Protein AF-A0A3C0NVY4-F1 (afdb_monomer_lite)

pLDDT: mean 86.48, std 13.02, range [49.47, 97.19]

Secondary structure (DSSP, 8-state):
--HHHHHHHHHHHHHHHTTSHHHHHHH-TTS-HHHHHHHHTTSS---HHHHHHHHHHTTPPTTTTT-SHHHHHHHHHHHHHHHHHS-HHHHHHHHHHHHHHHS---------

Radius of gyration: 20.74 Å; chains: 1; bounding box: 41×39×64 Å

Structure (mmCIF, N/CA/C/O backbone):
data_AF-A0A3C0NVY4-F1
#
_entry.id   AF-A0A3C0NVY4-F1
#
loop_
_atom_site.group_PDB
_atom_site.id
_atom_site.type_symbol
_atom_site.label_atom_id
_atom_site.label_alt_id
_atom_site.label_comp_id
_atom_site.label_asym_id
_atom_site.label_entity_id
_atom_site.label_seq_id
_atom_site.pdbx_PDB_ins_code
_atom_site.Cartn_x
_atom_site.Cartn_y
_atom_site.Cartn_z
_atom_site.occupancy
_atom_site.B_iso_or_equiv
_atom_site.auth_seq_id
_atom_site.auth_comp_id
_atom_site.auth_asym_id
_atom_site.auth_atom_id
_atom_site.pdbx_PDB_model_num
ATOM 1 N N . MET A 1 1 ? 7.632 14.156 8.533 1.00 57.62 1 MET A N 1
ATOM 2 C CA . MET A 1 1 ? 8.112 12.988 7.763 1.00 57.62 1 MET A CA 1
ATOM 3 C C . MET A 1 1 ? 8.422 13.477 6.358 1.00 57.62 1 MET A C 1
ATOM 5 O O . MET A 1 1 ? 7.611 14.216 5.820 1.00 57.62 1 MET A O 1
ATOM 9 N N . ASP A 1 2 ? 9.595 13.164 5.809 1.00 83.94 2 ASP A N 1
ATOM 10 C CA . ASP A 1 2 ? 9.960 13.583 4.448 1.00 83.94 2 ASP A CA 1
ATOM 11 C C . ASP A 1 2 ? 9.047 12.908 3.400 1.00 83.94 2 ASP A C 1
ATOM 13 O O . ASP A 1 2 ? 8.734 11.722 3.531 1.00 83.94 2 ASP A O 1
ATOM 17 N N . ILE A 1 3 ? 8.606 13.650 2.377 1.00 86.00 3 ILE A N 1
ATOM 18 C CA . ILE A 1 3 ? 7.651 13.156 1.366 1.00 86.00 3 ILE A CA 1
ATOM 19 C C . ILE A 1 3 ? 8.201 11.953 0.591 1.00 86.00 3 ILE A C 1
ATOM 21 O O . ILE A 1 3 ? 7.446 11.060 0.214 1.00 86.00 3 ILE A O 1
ATOM 25 N N . ASN A 1 4 ? 9.522 11.874 0.401 1.00 88.88 4 ASN A N 1
ATOM 26 C CA . ASN A 1 4 ? 10.166 10.716 -0.207 1.00 88.88 4 ASN A CA 1
ATOM 27 C C . ASN A 1 4 ? 9.934 9.464 0.638 1.00 88.88 4 ASN A C 1
ATOM 29 O O . ASN A 1 4 ? 9.574 8.416 0.112 1.00 88.88 4 ASN A O 1
ATOM 33 N N . ASN A 1 5 ? 10.074 9.594 1.957 1.00 89.38 5 ASN A N 1
ATOM 34 C CA . ASN A 1 5 ? 9.854 8.490 2.881 1.00 89.38 5 ASN A CA 1
ATOM 35 C C . ASN A 1 5 ? 8.391 8.035 2.895 1.00 89.38 5 ASN A C 1
ATOM 37 O O . ASN A 1 5 ? 8.157 6.830 2.904 1.00 89.38 5 ASN A O 1
ATOM 41 N N . ILE A 1 6 ? 7.423 8.957 2.829 1.00 89.50 6 ILE A N 1
ATOM 42 C CA . ILE A 1 6 ? 5.993 8.611 2.707 1.00 89.50 6 ILE A CA 1
ATOM 43 C C . ILE A 1 6 ? 5.764 7.768 1.449 1.00 89.50 6 ILE A C 1
ATOM 45 O O . ILE A 1 6 ? 5.244 6.653 1.527 1.00 89.50 6 ILE A O 1
ATOM 49 N N . ARG A 1 7 ? 6.243 8.260 0.303 1.00 92.50 7 ARG A N 1
ATOM 50 C CA . ARG A 1 7 ? 6.121 7.570 -0.982 1.00 92.50 7 ARG A CA 1
ATOM 51 C C . ARG A 1 7 ? 6.777 6.195 -0.964 1.00 92.50 7 ARG A C 1
ATOM 53 O O . ARG A 1 7 ? 6.195 5.231 -1.452 1.00 92.50 7 ARG A O 1
ATOM 60 N N . VAL A 1 8 ? 7.981 6.078 -0.396 1.00 93.94 8 VAL A N 1
ATOM 61 C CA . VAL A 1 8 ? 8.703 4.799 -0.301 1.00 93.94 8 VAL A CA 1
ATO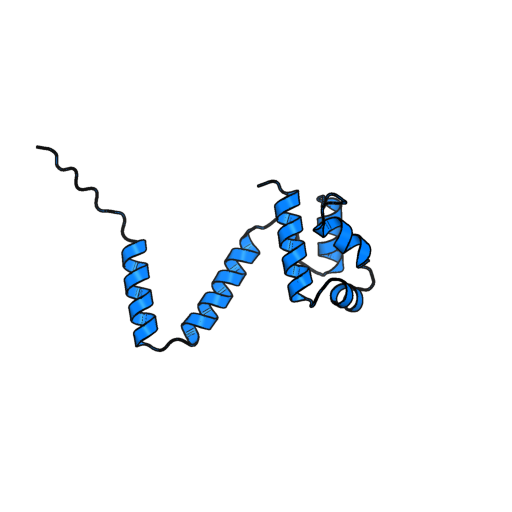M 62 C C . VAL A 1 8 ? 7.953 3.808 0.589 1.00 93.94 8 VAL A C 1
ATOM 64 O O . VAL A 1 8 ? 7.861 2.636 0.230 1.00 93.94 8 VAL A O 1
ATOM 67 N N . GLN A 1 9 ? 7.378 4.250 1.711 1.00 91.62 9 GLN A N 1
ATOM 68 C CA . GLN A 1 9 ? 6.557 3.377 2.557 1.00 91.62 9 GLN A CA 1
ATOM 69 C C . GLN A 1 9 ? 5.314 2.881 1.809 1.00 91.62 9 GLN A C 1
ATOM 71 O O . GLN A 1 9 ? 5.074 1.676 1.753 1.00 91.62 9 GLN A O 1
ATOM 76 N N . LYS A 1 10 ? 4.594 3.778 1.127 1.00 91.12 10 LYS A N 1
ATOM 77 C CA . LYS A 1 10 ? 3.444 3.414 0.282 1.00 91.12 10 LYS A CA 1
ATOM 78 C C . LYS A 1 10 ? 3.827 2.460 -0.846 1.00 91.12 10 LYS A C 1
ATOM 80 O O . LYS A 1 10 ? 3.092 1.520 -1.138 1.00 91.12 10 LYS A O 1
ATOM 85 N N . LEU A 1 11 ? 4.995 2.656 -1.457 1.00 93.88 11 LEU A N 1
ATOM 86 C CA . LEU A 1 11 ? 5.517 1.754 -2.480 1.00 93.88 11 LEU A CA 1
ATOM 87 C C . LEU A 1 11 ? 5.813 0.363 -1.910 1.00 93.88 11 LEU A C 1
ATOM 89 O O . LEU A 1 11 ? 5.463 -0.630 -2.544 1.00 93.88 11 LEU A O 1
ATOM 93 N N . LYS A 1 12 ? 6.412 0.272 -0.715 1.00 93.88 12 LYS A N 1
ATOM 94 C CA . LYS A 1 12 ? 6.660 -1.011 -0.034 1.00 93.88 12 LYS A CA 1
ATOM 95 C C . LYS A 1 12 ? 5.362 -1.771 0.221 1.00 93.88 12 LYS A C 1
ATOM 97 O O . LYS A 1 12 ? 5.299 -2.967 -0.057 1.00 93.88 12 LYS A O 1
ATOM 102 N N . GLU A 1 13 ? 4.335 -1.085 0.712 1.00 91.50 13 GLU A N 1
ATOM 103 C CA . GLU A 1 13 ? 3.012 -1.670 0.957 1.00 91.50 13 GLU A CA 1
ATOM 104 C C . GLU A 1 13 ? 2.362 -2.150 -0.337 1.00 91.50 13 GLU A C 1
ATOM 106 O O . GLU A 1 13 ? 2.004 -3.319 -0.448 1.00 91.50 13 GLU A O 1
ATOM 111 N N . PHE A 1 14 ? 2.308 -1.284 -1.348 1.00 92.38 14 PHE A N 1
ATOM 112 C CA . PHE A 1 14 ? 1.733 -1.613 -2.647 1.00 92.38 14 PHE A CA 1
ATOM 113 C C . PHE A 1 14 ? 2.423 -2.821 -3.300 1.00 92.38 14 PHE A C 1
ATOM 115 O O . PHE A 1 14 ? 1.766 -3.715 -3.836 1.00 92.38 14 PHE A O 1
ATOM 122 N N . VAL A 1 15 ? 3.753 -2.891 -3.219 1.00 94.00 15 VAL A N 1
ATOM 123 C CA . VAL A 1 15 ? 4.533 -4.031 -3.716 1.00 94.00 15 VAL A CA 1
ATOM 124 C C . VAL A 1 15 ? 4.208 -5.301 -2.934 1.00 94.00 15 VAL A C 1
ATOM 126 O O . VAL A 1 15 ? 4.024 -6.354 -3.542 1.00 94.00 15 VAL A O 1
ATOM 129 N N . LYS A 1 16 ? 4.108 -5.217 -1.603 1.00 92.44 16 LYS A N 1
ATOM 130 C CA . LYS A 1 16 ? 3.741 -6.352 -0.746 1.00 92.44 16 LYS A CA 1
ATOM 131 C C . LYS A 1 16 ? 2.344 -6.881 -1.084 1.00 92.44 16 LYS A C 1
ATOM 133 O O . LYS A 1 16 ? 2.186 -8.090 -1.224 1.00 92.44 16 LYS A O 1
ATOM 138 N N . ASP A 1 17 ? 1.371 -5.996 -1.280 1.00 89.00 17 ASP A N 1
ATOM 139 C CA . ASP A 1 17 ? -0.014 -6.359 -1.609 1.00 89.00 17 ASP A CA 1
ATOM 140 C C . ASP A 1 17 ? -0.151 -7.051 -2.966 1.00 89.00 17 ASP A C 1
ATOM 142 O O . ASP A 1 17 ? -1.046 -7.869 -3.163 1.00 89.00 17 ASP A O 1
ATOM 146 N N . ASN A 1 18 ? 0.758 -6.761 -3.896 1.00 90.44 18 ASN A N 1
ATOM 147 C CA . ASN A 1 18 ? 0.809 -7.415 -5.200 1.00 90.44 18 ASN A CA 1
ATOM 148 C C . ASN A 1 18 ? 1.739 -8.646 -5.221 1.00 90.44 18 ASN A C 1
ATOM 150 O O . ASN A 1 18 ? 2.022 -9.169 -6.295 1.00 90.44 18 ASN A O 1
ATOM 154 N N . GLY A 1 19 ? 2.214 -9.131 -4.065 1.00 91.38 19 GLY A N 1
ATOM 155 C CA . GLY A 1 19 ? 3.026 -10.352 -3.969 1.00 91.38 19 GLY A CA 1
ATOM 156 C C . GLY A 1 19 ? 4.527 -10.160 -4.227 1.00 91.38 19 GLY A C 1
ATOM 157 O O . GLY A 1 19 ? 5.233 -11.125 -4.517 1.00 91.38 19 GLY A O 1
ATOM 158 N N . GLY A 1 20 ? 5.033 -8.929 -4.125 1.00 92.75 20 GLY A N 1
ATOM 159 C CA . GLY A 1 20 ? 6.446 -8.583 -4.295 1.00 92.75 20 GLY A CA 1
ATOM 160 C C . GLY A 1 20 ? 6.784 -7.986 -5.665 1.00 92.75 20 GLY A C 1
ATOM 161 O O . GLY A 1 20 ? 5.975 -7.986 -6.590 1.00 92.75 20 GLY A O 1
ATOM 162 N N . ALA A 1 21 ? 8.010 -7.469 -5.814 1.00 92.31 21 ALA A N 1
ATOM 163 C CA . ALA A 1 21 ? 8.415 -6.704 -7.001 1.00 92.31 21 ALA A CA 1
ATOM 164 C C . ALA A 1 21 ? 8.376 -7.535 -8.298 1.00 92.31 21 ALA A C 1
ATOM 166 O O . ALA A 1 21 ? 7.992 -7.0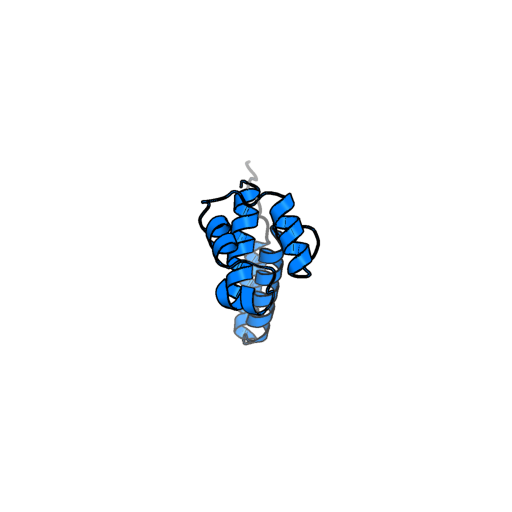30 -9.349 1.00 92.31 21 ALA A O 1
ATOM 167 N N . ALA A 1 22 ? 8.717 -8.825 -8.222 1.00 91.00 22 ALA A N 1
ATOM 168 C CA . ALA A 1 22 ? 8.657 -9.726 -9.372 1.00 91.00 22 ALA A CA 1
ATOM 169 C C . ALA A 1 22 ? 7.213 -10.029 -9.808 1.00 91.00 22 ALA A C 1
ATOM 171 O O . ALA A 1 22 ? 6.936 -10.111 -11.001 1.00 91.00 22 ALA A O 1
ATOM 172 N N . ALA A 1 23 ? 6.286 -10.187 -8.858 1.00 92.81 23 ALA A N 1
ATOM 173 C CA . ALA A 1 23 ? 4.869 -10.373 -9.162 1.00 92.81 23 ALA A CA 1
ATOM 174 C C . ALA A 1 23 ? 4.247 -9.082 -9.719 1.00 92.81 23 ALA A C 1
ATOM 176 O O . ALA A 1 23 ? 3.478 -9.133 -10.678 1.00 92.81 23 ALA A O 1
ATOM 177 N N . LEU A 1 24 ? 4.673 -7.928 -9.198 1.00 92.81 24 LEU A N 1
ATOM 178 C CA . LEU A 1 24 ? 4.299 -6.619 -9.719 1.00 92.81 24 LEU A CA 1
ATOM 179 C C . LEU A 1 24 ? 4.699 -6.455 -11.194 1.00 92.81 24 LEU A C 1
ATOM 181 O O . LEU A 1 24 ? 3.859 -6.095 -12.012 1.00 92.81 24 LEU A O 1
ATOM 185 N N . ALA A 1 25 ? 5.942 -6.798 -11.547 1.00 92.81 25 ALA A N 1
ATOM 186 C CA . ALA A 1 25 ? 6.444 -6.727 -12.922 1.00 92.81 25 ALA A CA 1
ATOM 187 C C . ALA A 1 25 ? 5.742 -7.706 -13.885 1.00 92.81 25 ALA A C 1
ATOM 189 O O . ALA A 1 25 ? 5.648 -7.442 -15.078 1.00 92.81 25 ALA A O 1
ATOM 190 N N . LYS A 1 26 ? 5.204 -8.829 -13.386 1.00 93.62 26 LYS A N 1
ATOM 191 C CA . LYS A 1 26 ? 4.359 -9.727 -14.199 1.00 93.62 26 LYS A CA 1
ATOM 192 C C . LYS A 1 26 ? 3.001 -9.108 -14.525 1.00 93.62 26 LYS A C 1
ATOM 194 O O . LYS A 1 26 ? 2.456 -9.378 -15.590 1.00 93.62 26 LYS A O 1
ATOM 199 N N . LYS A 1 27 ? 2.445 -8.323 -13.598 1.00 92.25 27 LYS A N 1
ATOM 200 C CA . LYS A 1 27 ? 1.150 -7.648 -13.755 1.00 92.25 27 LYS A CA 1
ATOM 201 C C . LYS A 1 27 ? 1.266 -6.374 -14.596 1.00 92.25 27 LYS A C 1
ATOM 203 O O . LYS A 1 27 ? 0.359 -6.083 -15.366 1.00 92.25 27 LYS A O 1
ATOM 208 N N . TRP A 1 28 ? 2.389 -5.669 -14.475 1.00 94.44 28 TRP A N 1
ATOM 209 C CA . TRP A 1 28 ? 2.715 -4.457 -15.225 1.00 94.44 28 TRP A CA 1
ATOM 210 C C . TRP A 1 28 ? 4.124 -4.573 -15.829 1.00 94.44 28 TRP A C 1
ATOM 212 O O . TRP A 1 28 ? 5.100 -4.220 -15.160 1.00 94.44 28 TRP A O 1
ATOM 222 N N . PRO A 1 29 ? 4.249 -5.082 -17.072 1.00 91.50 29 PRO A N 1
ATOM 223 C CA . PRO A 1 29 ? 5.537 -5.327 -17.733 1.00 91.50 29 PRO A CA 1
ATOM 224 C C . PRO A 1 29 ? 6.421 -4.085 -17.910 1.00 91.50 29 PRO A C 1
ATOM 226 O O . PRO A 1 29 ? 7.634 -4.201 -18.068 1.00 91.50 29 PRO A O 1
ATOM 229 N N . GLU A 1 30 ? 5.836 -2.889 -17.870 1.00 93.56 30 GLU A N 1
ATOM 230 C CA . GLU A 1 30 ? 6.536 -1.604 -17.936 1.00 93.56 30 GLU A CA 1
ATOM 231 C C . GLU A 1 30 ? 7.306 -1.269 -16.646 1.00 93.56 30 GLU A C 1
ATOM 233 O O . GLU A 1 30 ? 8.071 -0.298 -16.610 1.00 93.56 30 GLU A O 1
ATOM 238 N N . ILE A 1 31 ? 7.104 -2.048 -15.578 1.00 93.31 31 ILE A N 1
ATOM 239 C CA . ILE A 1 31 ? 7.788 -1.891 -14.297 1.00 93.31 31 ILE A CA 1
ATOM 240 C C . ILE A 1 31 ? 9.015 -2.797 -14.246 1.00 93.31 31 ILE A C 1
ATOM 242 O O . ILE A 1 31 ? 8.915 -4.022 -14.253 1.00 93.31 31 ILE A O 1
ATOM 246 N N . ASP A 1 32 ? 10.183 -2.183 -14.073 1.00 93.50 32 ASP A N 1
ATOM 247 C CA . ASP A 1 32 ? 11.414 -2.907 -13.771 1.00 93.50 32 ASP A CA 1
ATOM 248 C C . ASP A 1 32 ? 11.483 -3.241 -12.262 1.00 93.50 32 ASP A C 1
ATOM 250 O O . ASP A 1 32 ? 11.532 -2.327 -11.426 1.00 93.50 32 ASP A O 1
ATOM 254 N N . PRO A 1 3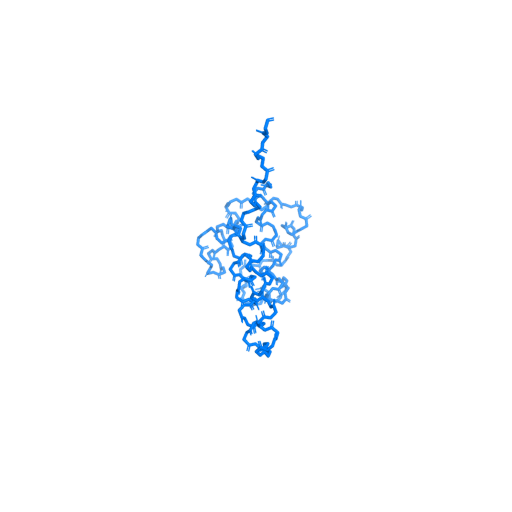3 ? 11.528 -4.530 -11.871 1.00 93.44 33 PRO A N 1
ATOM 255 C CA . PRO A 1 33 ? 11.630 -4.929 -10.467 1.00 93.44 33 PRO A CA 1
ATOM 256 C C . PRO A 1 33 ? 12.924 -4.442 -9.792 1.00 93.44 33 PRO A C 1
ATOM 258 O O . PRO A 1 33 ? 12.938 -4.199 -8.580 1.00 93.44 33 PRO A O 1
ATOM 261 N N . SER A 1 34 ? 14.002 -4.249 -10.556 1.00 94.94 34 SER A N 1
ATOM 262 C CA . SER A 1 34 ? 15.266 -3.694 -10.057 1.00 94.94 34 SER A CA 1
ATOM 263 C C . SER A 1 34 ? 15.112 -2.215 -9.722 1.00 94.94 34 SER A C 1
ATOM 265 O O . SER A 1 34 ? 15.550 -1.772 -8.661 1.00 94.94 34 SER A O 1
ATOM 267 N N . TYR A 1 35 ? 14.425 -1.456 -10.580 1.00 94.56 35 TYR A N 1
ATOM 268 C CA . TYR A 1 35 ? 14.099 -0.055 -10.323 1.00 94.56 35 TYR A CA 1
ATOM 269 C C . TYR A 1 35 ? 13.245 0.107 -9.060 1.00 94.56 35 TYR A C 1
ATOM 271 O O . TYR A 1 35 ? 13.567 0.930 -8.203 1.00 94.56 35 TYR A O 1
ATOM 279 N N . ILE A 1 36 ? 12.211 -0.724 -8.891 1.00 94.38 36 ILE A N 1
ATOM 280 C CA . ILE A 1 36 ? 11.397 -0.742 -7.665 1.00 94.38 36 ILE A CA 1
ATOM 281 C C . ILE A 1 36 ? 12.258 -1.031 -6.432 1.00 94.38 36 ILE A C 1
ATOM 283 O O . ILE A 1 36 ? 12.143 -0.335 -5.423 1.00 94.38 36 ILE A O 1
ATOM 287 N N . SER A 1 37 ? 13.169 -2.001 -6.524 1.00 94.12 37 SER A N 1
ATOM 288 C CA . SER A 1 37 ? 14.079 -2.339 -5.425 1.00 94.12 37 SER A CA 1
ATOM 289 C C . SER A 1 37 ? 15.020 -1.179 -5.072 1.00 94.12 37 SER A C 1
ATOM 291 O O . SER A 1 37 ? 15.242 -0.903 -3.895 1.00 94.12 37 SER A O 1
ATOM 293 N N . GLN A 1 38 ? 15.528 -0.443 -6.068 1.00 95.31 38 GLN A N 1
ATOM 294 C CA . GLN A 1 38 ? 16.364 0.745 -5.847 1.00 95.31 38 GLN A CA 1
ATOM 295 C C . GLN A 1 38 ? 15.613 1.875 -5.132 1.00 95.31 38 GLN A C 1
ATOM 297 O O . GLN A 1 38 ? 16.205 2.550 -4.290 1.00 95.31 38 GLN A O 1
ATOM 302 N N . LEU A 1 39 ? 14.330 2.079 -5.449 1.00 95.25 39 LEU A N 1
ATOM 303 C CA . LEU A 1 39 ? 13.484 3.062 -4.763 1.00 95.25 39 LEU A CA 1
ATOM 304 C C . LEU A 1 39 ? 13.197 2.642 -3.313 1.00 95.25 39 LEU A C 1
ATOM 306 O O . LEU A 1 39 ? 13.324 3.447 -2.395 1.00 95.25 39 LEU A O 1
ATOM 310 N N . ILE A 1 40 ? 12.849 1.370 -3.100 1.00 94.12 40 ILE A N 1
ATOM 311 C CA . ILE A 1 40 ? 12.513 0.791 -1.787 1.00 94.12 40 ILE A CA 1
ATOM 312 C C . ILE A 1 40 ? 13.693 0.822 -0.809 1.00 94.12 40 ILE A C 1
ATOM 314 O O . ILE A 1 40 ? 13.488 1.029 0.391 1.00 94.12 40 ILE A O 1
ATOM 318 N N . ASN A 1 41 ? 14.905 0.600 -1.321 1.00 94.00 41 ASN A N 1
ATOM 319 C CA . ASN A 1 41 ? 16.143 0.550 -0.543 1.00 94.00 41 ASN A CA 1
ATOM 320 C C . ASN A 1 41 ? 16.866 1.903 -0.479 1.00 94.00 41 ASN A C 1
ATOM 322 O O . ASN A 1 41 ? 18.030 1.953 -0.088 1.00 94.00 41 ASN A O 1
ATOM 326 N N . HIS A 1 42 ? 16.208 2.992 -0.894 1.00 90.50 42 HIS A N 1
ATOM 327 C CA . HIS A 1 42 ? 16.748 4.357 -0.865 1.00 90.50 42 HIS A CA 1
ATOM 328 C C . HIS A 1 42 ? 18.058 4.555 -1.650 1.00 90.50 42 HIS A C 1
ATOM 330 O O . HIS A 1 42 ? 18.720 5.579 -1.502 1.00 90.50 42 HIS A O 1
ATOM 336 N N . HIS A 1 43 ? 18.415 3.632 -2.549 1.00 91.38 43 HIS A N 1
ATOM 337 C CA . HIS A 1 43 ? 19.519 3.823 -3.499 1.00 91.38 43 HIS A CA 1
ATOM 338 C C . HIS A 1 43 ? 19.195 4.901 -4.538 1.00 91.38 43 HIS A C 1
ATOM 340 O O . HIS A 1 43 ? 20.089 5.474 -5.158 1.00 91.38 43 HIS A O 1
ATOM 346 N N . ARG A 1 44 ? 17.903 5.181 -4.729 1.00 91.19 44 ARG A N 1
ATOM 347 C CA . ARG A 1 44 ? 17.400 6.253 -5.579 1.00 91.19 44 ARG A CA 1
ATOM 348 C C . ARG A 1 44 ? 16.224 6.942 -4.904 1.00 91.19 44 ARG A C 1
ATOM 350 O O . ARG A 1 44 ? 15.363 6.285 -4.328 1.00 91.19 44 ARG A O 1
ATOM 357 N N . GLY A 1 45 ? 16.152 8.264 -5.029 1.00 90.50 45 GLY A N 1
ATOM 358 C CA . GLY A 1 45 ? 15.028 9.030 -4.503 1.00 90.50 45 GLY A CA 1
A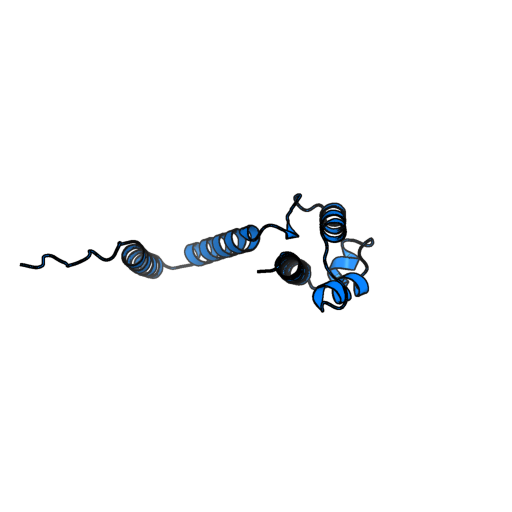TOM 359 C C . GLY A 1 45 ? 13.732 8.751 -5.268 1.00 90.50 45 GLY A C 1
ATOM 360 O O . GLY A 1 45 ? 13.679 8.886 -6.493 1.00 90.50 45 GLY A O 1
ATOM 361 N N . PHE A 1 46 ? 12.660 8.446 -4.536 1.00 94.38 46 PHE A N 1
ATOM 362 C CA . PHE A 1 46 ? 11.307 8.370 -5.086 1.00 94.38 46 PHE A CA 1
ATOM 363 C C . PHE A 1 46 ? 10.638 9.758 -5.203 1.00 94.38 46 PHE A C 1
ATOM 365 O O . PHE A 1 46 ? 9.823 10.183 -4.384 1.00 94.38 46 PHE A O 1
ATOM 372 N N . GLY A 1 47 ? 11.074 10.520 -6.209 1.00 93.31 47 GLY A N 1
ATOM 373 C CA . GLY A 1 47 ? 10.575 11.870 -6.490 1.00 93.31 47 GLY A CA 1
ATOM 374 C C . GLY A 1 47 ? 9.192 11.896 -7.149 1.00 93.31 47 GLY A C 1
ATOM 375 O O . GLY A 1 47 ? 8.683 10.879 -7.613 1.00 93.31 47 GLY A O 1
ATOM 376 N N . GLU A 1 48 ? 8.611 13.089 -7.257 1.00 93.56 48 GLU A N 1
ATOM 377 C CA . GLU A 1 48 ? 7.245 13.293 -7.757 1.00 93.56 48 GLU A CA 1
ATOM 378 C C . GLU A 1 48 ? 7.043 12.719 -9.161 1.00 93.56 48 GLU A C 1
ATOM 380 O O . GLU A 1 48 ? 6.131 11.929 -9.371 1.00 93.56 48 GLU A O 1
ATOM 385 N N . LYS A 1 49 ? 7.941 13.022 -10.110 1.00 94.25 49 LYS A N 1
ATOM 386 C CA . LYS A 1 49 ? 7.858 12.493 -11.484 1.00 94.25 49 LYS A CA 1
ATOM 387 C C . LYS A 1 49 ? 7.830 10.963 -11.527 1.00 94.25 49 LYS A C 1
ATOM 389 O O . LYS A 1 49 ? 7.112 10.384 -12.336 1.00 94.25 49 LYS A O 1
ATOM 394 N N . ALA A 1 50 ? 8.611 10.315 -10.663 1.00 94.25 50 ALA A N 1
ATOM 395 C CA . ALA A 1 50 ? 8.623 8.862 -10.556 1.00 94.25 50 ALA A CA 1
ATOM 396 C C . ALA A 1 50 ? 7.311 8.340 -9.955 1.00 94.25 50 ALA A C 1
ATOM 398 O O . ALA A 1 50 ? 6.761 7.371 -10.472 1.00 94.25 50 ALA A O 1
ATOM 399 N N . ALA A 1 51 ? 6.788 9.008 -8.919 1.00 94.56 51 ALA A N 1
ATOM 400 C CA . ALA A 1 51 ? 5.501 8.675 -8.311 1.00 94.56 51 ALA A CA 1
ATOM 401 C C . ALA A 1 51 ? 4.361 8.784 -9.330 1.00 94.56 51 ALA A C 1
ATOM 403 O O . ALA A 1 51 ? 3.663 7.801 -9.552 1.00 94.56 51 ALA A O 1
ATOM 404 N N . ARG A 1 52 ? 4.258 9.906 -10.056 1.00 95.56 52 ARG A N 1
ATOM 405 C CA . ARG A 1 52 ? 3.252 10.098 -11.114 1.00 95.56 52 ARG A CA 1
ATOM 406 C C . ARG A 1 52 ? 3.330 9.033 -12.199 1.00 95.56 52 ARG A C 1
ATOM 408 O O . ARG A 1 52 ? 2.311 8.524 -12.653 1.00 95.56 52 ARG A O 1
ATOM 415 N N . LYS A 1 53 ? 4.548 8.684 -12.627 1.00 95.31 53 LYS A N 1
ATOM 416 C CA . LYS A 1 53 ? 4.751 7.650 -13.645 1.00 95.31 53 LYS A CA 1
ATOM 417 C C . LYS A 1 53 ? 4.247 6.291 -13.160 1.00 95.31 53 LYS A C 1
ATOM 419 O O . LYS A 1 53 ? 3.556 5.612 -13.913 1.00 95.31 53 LYS A O 1
ATOM 424 N N . LEU A 1 54 ? 4.575 5.905 -11.926 1.00 94.75 54 LEU A N 1
ATOM 425 C CA . LEU A 1 54 ? 4.092 4.650 -11.351 1.00 94.75 54 LEU A CA 1
ATOM 426 C C . LEU A 1 54 ? 2.578 4.663 -11.125 1.00 94.75 54 LEU A C 1
ATOM 428 O O . LEU A 1 54 ? 1.940 3.656 -11.401 1.00 94.75 54 LEU A O 1
ATOM 432 N N . GLU A 1 55 ? 1.993 5.785 -10.700 1.00 94.69 55 GLU A N 1
ATOM 433 C CA . GLU A 1 55 ? 0.535 5.932 -10.581 1.00 94.69 55 GLU A CA 1
ATOM 434 C C . GLU A 1 55 ? -0.160 5.657 -11.916 1.00 94.69 55 GLU A C 1
ATOM 436 O O . GLU A 1 55 ? -1.095 4.864 -11.966 1.00 94.69 55 GLU A O 1
ATOM 441 N N . MET A 1 56 ? 0.344 6.230 -13.013 1.00 95.81 56 MET A N 1
ATOM 442 C CA . MET A 1 56 ? -0.219 6.002 -14.346 1.00 95.81 56 MET A CA 1
ATOM 443 C C . MET A 1 56 ? -0.079 4.550 -14.812 1.00 95.81 56 MET A C 1
ATOM 445 O O . MET A 1 56 ? -1.055 3.972 -15.280 1.00 95.81 56 MET A O 1
ATOM 449 N N . ILE A 1 57 ? 1.112 3.953 -14.678 1.00 94.69 57 ILE A N 1
ATOM 450 C CA . ILE A 1 57 ? 1.356 2.561 -15.102 1.00 94.69 57 ILE A CA 1
ATOM 451 C C . ILE A 1 57 ? 0.445 1.603 -14.327 1.00 94.69 57 ILE A C 1
ATOM 453 O O . ILE A 1 57 ? -0.187 0.727 -14.912 1.00 94.69 57 ILE A O 1
ATOM 457 N N . CYS A 1 58 ? 0.342 1.805 -13.014 1.00 92.25 58 CYS A N 1
ATOM 458 C CA . CYS A 1 58 ? -0.443 0.957 -12.125 1.00 92.25 58 CYS A CA 1
ATOM 459 C C . CYS A 1 58 ? -1.945 1.291 -12.111 1.00 92.25 58 CYS A C 1
ATOM 461 O O . CYS A 1 58 ? -2.682 0.638 -11.374 1.00 92.25 58 CYS A O 1
ATOM 463 N N . GLN A 1 59 ? -2.394 2.289 -12.885 1.00 92.88 59 GLN A N 1
ATOM 464 C CA . GLN A 1 59 ? -3.775 2.796 -12.893 1.00 92.88 59 GLN A CA 1
ATOM 465 C C . GLN A 1 59 ? -4.284 3.194 -11.493 1.00 92.88 59 GLN A C 1
ATOM 467 O O . GLN A 1 59 ? -5.420 2.911 -11.115 1.00 92.88 59 GLN A O 1
ATOM 472 N N . LEU A 1 60 ?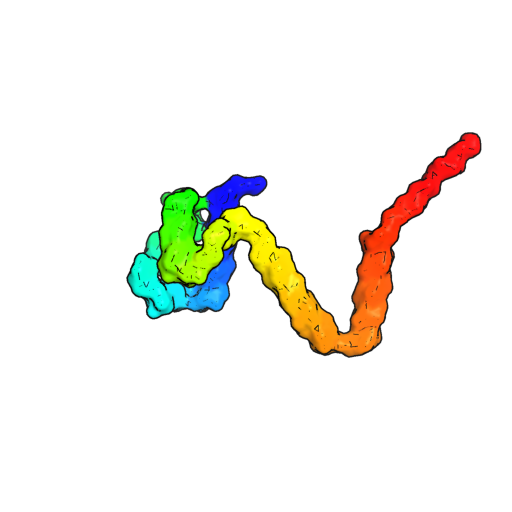 -3.424 3.837 -10.704 1.00 89.81 60 LEU A N 1
ATOM 473 C CA . LEU A 1 60 ? -3.744 4.335 -9.367 1.00 89.81 60 LEU A CA 1
ATOM 474 C C . LEU A 1 60 ? -4.310 5.754 -9.433 1.00 89.81 60 LEU A C 1
ATOM 476 O O . LEU A 1 60 ? -4.128 6.479 -10.414 1.00 89.81 60 LEU A O 1
ATOM 480 N N . SER A 1 61 ? -4.973 6.169 -8.353 1.00 89.06 61 SER A N 1
ATOM 481 C CA . SER A 1 61 ? -5.399 7.555 -8.199 1.00 89.06 61 SER A CA 1
ATOM 482 C C . SER A 1 61 ? -4.195 8.500 -8.205 1.00 89.06 61 SER A C 1
ATOM 484 O O . SER A 1 61 ? -3.109 8.192 -7.707 1.00 89.06 61 SER A O 1
ATOM 486 N N . VAL A 1 62 ? -4.402 9.692 -8.761 1.00 87.81 62 VAL A N 1
ATOM 487 C CA . VAL A 1 62 ? -3.417 10.770 -8.680 1.00 87.81 62 VAL A CA 1
ATOM 488 C C . VAL A 1 62 ? -3.165 11.071 -7.202 1.00 87.81 62 VAL A C 1
ATOM 490 O O . VAL A 1 62 ? -4.107 11.285 -6.446 1.00 87.81 62 VAL A O 1
ATOM 493 N N . ASN A 1 63 ? -1.894 11.126 -6.810 1.00 89.94 63 ASN A N 1
ATOM 494 C CA . ASN A 1 63 ? -1.402 11.354 -5.445 1.00 89.94 63 ASN A CA 1
ATOM 495 C C . ASN A 1 63 ? -1.490 10.126 -4.536 1.00 89.94 63 ASN A C 1
ATOM 497 O O . ASN A 1 63 ? -1.284 10.260 -3.330 1.00 89.94 63 ASN A O 1
ATOM 501 N N . TYR A 1 64 ? -1.735 8.931 -5.074 1.00 90.31 64 TYR A N 1
ATOM 502 C CA . TYR A 1 64 ? -1.762 7.701 -4.287 1.00 90.31 64 TYR A CA 1
ATOM 503 C C . TYR A 1 64 ? -0.524 7.543 -3.386 1.00 90.31 64 TYR A C 1
ATOM 505 O O . TYR A 1 64 ? -0.660 7.231 -2.204 1.00 90.31 64 TYR A O 1
ATOM 513 N N . PHE A 1 65 ? 0.683 7.808 -3.902 1.00 91.19 65 PHE A N 1
ATOM 514 C CA . PHE A 1 65 ? 1.910 7.674 -3.099 1.00 91.19 65 PHE A CA 1
ATOM 515 C C . PHE A 1 65 ? 2.164 8.855 -2.150 1.00 91.19 65 PHE A C 1
ATOM 517 O O . PHE A 1 65 ? 3.023 8.752 -1.274 1.00 91.19 65 PHE A O 1
ATOM 524 N N . ASP A 1 66 ? 1.428 9.955 -2.304 1.00 89.25 66 ASP A N 1
ATOM 525 C CA . ASP A 1 66 ? 1.618 11.196 -1.542 1.00 89.25 66 ASP A CA 1
ATOM 526 C C . ASP A 1 66 ? 0.630 11.308 -0.376 1.00 89.25 66 ASP A C 1
ATOM 528 O O . ASP A 1 66 ? 0.860 12.064 0.568 1.00 89.25 66 ASP A O 1
ATOM 532 N N . THR A 1 67 ? -0.452 10.531 -0.414 1.00 80.12 67 THR A N 1
ATOM 533 C CA . THR A 1 67 ? -1.463 10.495 0.643 1.00 80.12 67 THR A CA 1
ATOM 534 C C . THR A 1 67 ? -1.063 9.527 1.753 1.00 80.12 67 THR A C 1
ATOM 536 O O . THR A 1 67 ? -0.800 8.343 1.533 1.00 80.12 67 THR A O 1
ATOM 539 N N . LEU A 1 68 ? -1.071 10.006 2.998 1.00 66.62 68 LEU A N 1
ATOM 540 C CA . LEU A 1 68 ? -1.012 9.130 4.174 1.00 66.62 68 LEU A CA 1
ATOM 541 C C . LEU A 1 68 ? -2.332 8.356 4.359 1.00 66.62 68 LEU A C 1
ATOM 543 O O . LEU A 1 68 ? -2.312 7.224 4.841 1.00 66.62 68 LEU A O 1
ATOM 547 N N . GLU A 1 69 ? -3.440 8.902 3.852 1.00 63.03 69 GLU A N 1
ATOM 548 C CA . GLU A 1 69 ? -4.827 8.445 4.039 1.00 63.03 69 GLU A CA 1
ATOM 549 C C . GLU A 1 69 ? -5.048 6.963 3.716 1.00 63.03 69 GLU A C 1
ATOM 551 O O . GLU A 1 69 ? -5.669 6.269 4.513 1.00 63.03 69 GLU A O 1
ATOM 556 N N . ALA A 1 70 ? -4.419 6.405 2.669 1.00 57.97 70 ALA A N 1
ATOM 557 C CA . ALA A 1 70 ? -4.656 4.993 2.326 1.00 57.97 70 ALA A CA 1
ATOM 558 C C . ALA A 1 70 ? -4.289 3.987 3.449 1.00 57.97 70 ALA A C 1
ATOM 560 O O . ALA A 1 70 ? -4.794 2.868 3.460 1.00 57.97 70 ALA A O 1
ATOM 561 N N . GLN A 1 71 ? -3.421 4.362 4.404 1.00 58.41 71 GLN A N 1
ATOM 562 C CA . GLN A 1 71 ? -3.141 3.519 5.578 1.00 58.41 71 GLN A CA 1
ATOM 563 C C . GLN A 1 71 ? -4.280 3.579 6.598 1.00 58.41 71 GLN A C 1
ATOM 565 O O . GLN A 1 71 ? -4.633 2.552 7.173 1.00 58.41 71 GLN A O 1
ATOM 570 N N . GLN A 1 72 ? -4.865 4.760 6.801 1.00 64.31 72 GLN A N 1
ATOM 571 C CA . GLN A 1 72 ? -6.019 4.949 7.676 1.00 64.31 72 GLN A CA 1
ATOM 572 C C . GLN A 1 72 ? -7.256 4.274 7.085 1.00 64.31 72 GLN A C 1
ATOM 574 O O . GLN A 1 72 ? -7.946 3.564 7.809 1.00 64.31 72 GLN A O 1
ATOM 579 N N . ASP A 1 73 ? -7.471 4.384 5.773 1.00 66.25 73 ASP A N 1
ATOM 580 C CA . ASP A 1 73 ? -8.588 3.727 5.089 1.00 66.25 73 ASP A CA 1
ATOM 581 C C . ASP A 1 73 ? -8.467 2.203 5.125 1.00 66.25 73 ASP A C 1
ATOM 583 O O . ASP A 1 73 ? -9.441 1.505 5.406 1.00 66.25 73 ASP A O 1
ATOM 587 N N . ARG A 1 74 ? -7.259 1.662 4.912 1.00 69.38 74 ARG A N 1
ATOM 588 C CA . ARG A 1 74 ? -7.021 0.220 5.038 1.00 69.38 74 ARG A CA 1
ATOM 589 C C . ARG A 1 74 ? -7.170 -0.261 6.474 1.00 69.38 74 ARG A C 1
ATOM 591 O O . ARG A 1 74 ? -7.775 -1.306 6.692 1.00 69.38 74 ARG A O 1
ATOM 598 N N . ALA A 1 75 ? -6.607 0.462 7.442 1.00 74.12 75 ALA A N 1
ATOM 599 C CA . ALA A 1 75 ? -6.752 0.121 8.851 1.00 74.12 75 ALA A CA 1
ATOM 600 C C . ALA A 1 75 ? -8.228 0.133 9.247 1.00 74.12 75 ALA A C 1
ATOM 602 O O . ALA A 1 75 ? -8.694 -0.831 9.841 1.00 74.12 75 ALA A O 1
ATOM 603 N N . LYS A 1 76 ? -8.978 1.158 8.829 1.00 79.50 76 LYS A N 1
ATOM 604 C CA . LYS A 1 76 ? -10.422 1.243 9.028 1.00 79.50 76 LYS A CA 1
ATOM 605 C C . LYS A 1 76 ? -11.145 0.049 8.404 1.00 79.50 76 LYS A C 1
ATOM 607 O O . LYS A 1 76 ? -11.900 -0.613 9.100 1.00 79.50 76 LYS A O 1
ATOM 612 N N . TYR A 1 77 ? -10.869 -0.274 7.140 1.00 78.38 77 TYR A N 1
ATOM 613 C CA . TYR A 1 77 ? -11.473 -1.424 6.462 1.00 78.38 77 TYR A CA 1
ATOM 614 C C . TYR A 1 77 ? -11.186 -2.751 7.181 1.00 78.38 77 TYR A C 1
ATOM 616 O O . TYR A 1 77 ? -12.089 -3.556 7.390 1.00 78.38 77 TYR A O 1
ATOM 624 N N . LEU A 1 78 ? -9.935 -2.986 7.587 1.00 81.19 78 LEU A N 1
ATOM 625 C CA . LEU A 1 78 ? -9.556 -4.194 8.324 1.00 81.19 78 LEU A CA 1
ATOM 626 C C . LEU A 1 78 ? -10.199 -4.241 9.715 1.00 81.19 78 LEU A C 1
ATOM 628 O O . LEU A 1 78 ? -10.618 -5.310 10.147 1.00 81.19 78 LEU A O 1
ATOM 632 N N . ILE A 1 79 ? 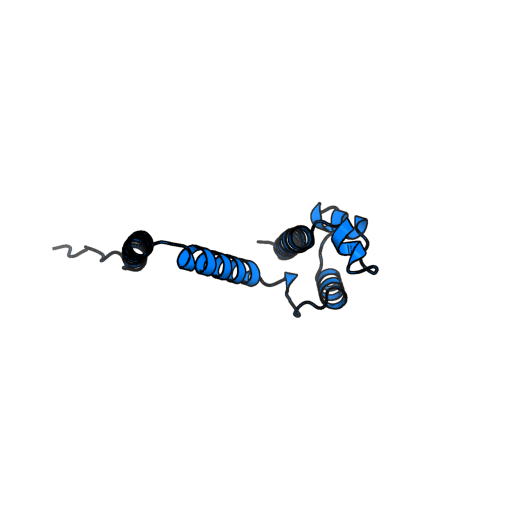-10.293 -3.101 10.404 1.00 90.88 79 ILE A N 1
ATOM 633 C CA . ILE A 1 79 ? -10.992 -2.990 11.688 1.00 90.88 79 ILE A CA 1
ATOM 634 C C . ILE A 1 79 ? -12.470 -3.333 11.502 1.00 90.88 79 ILE A C 1
ATOM 636 O O . ILE A 1 79 ? -12.970 -4.162 12.254 1.00 90.88 79 ILE A O 1
ATOM 640 N N . ASP A 1 80 ? -13.136 -2.785 10.483 1.00 89.25 80 ASP A N 1
ATOM 641 C CA . ASP A 1 80 ? -14.540 -3.084 10.176 1.00 89.25 80 ASP A CA 1
ATOM 642 C C . ASP A 1 80 ? -14.731 -4.602 9.950 1.00 89.25 80 ASP A C 1
ATOM 644 O O . ASP A 1 80 ? -15.587 -5.222 10.579 1.00 89.25 80 ASP A O 1
ATOM 648 N N . GLN A 1 81 ? -13.852 -5.247 9.167 1.00 90.75 81 GLN A N 1
ATOM 649 C CA . GLN A 1 81 ? -13.894 -6.703 8.952 1.00 90.75 81 GLN A CA 1
ATOM 650 C C . GLN A 1 81 ? -13.680 -7.535 10.224 1.00 90.75 81 GLN A C 1
ATOM 652 O O . GLN A 1 81 ? -14.248 -8.623 10.353 1.00 90.75 81 GLN A O 1
ATOM 657 N N . VAL A 1 82 ? -12.815 -7.079 11.132 1.00 93.50 82 VAL A N 1
ATOM 658 C CA . VAL A 1 82 ? -12.578 -7.754 12.415 1.00 93.50 82 VAL A CA 1
ATOM 659 C C . VAL A 1 82 ? -13.788 -7.577 13.324 1.00 93.50 82 VAL A C 1
ATOM 661 O O . VAL A 1 82 ? -14.246 -8.555 13.907 1.00 93.50 82 VAL A O 1
ATOM 664 N N . VAL A 1 83 ? -14.338 -6.363 13.404 1.00 94.50 83 VAL A N 1
ATOM 665 C CA . VAL A 1 83 ? -15.530 -6.048 14.200 1.00 94.50 83 VAL A CA 1
ATOM 666 C C . VAL A 1 83 ? -16.726 -6.882 13.745 1.00 94.50 83 VAL A C 1
ATOM 668 O O . VAL A 1 83 ? -17.431 -7.423 14.596 1.00 94.50 83 VAL A O 1
ATOM 671 N N . ASP A 1 84 ? -16.917 -7.077 12.441 1.00 92.62 84 ASP A N 1
ATOM 672 C CA . ASP A 1 84 ? -17.987 -7.928 11.904 1.00 92.62 84 ASP A CA 1
ATOM 673 C C . ASP A 1 84 ? -17.883 -9.393 12.358 1.00 92.62 84 ASP A C 1
ATOM 675 O O . ASP A 1 84 ? -18.902 -10.054 12.558 1.00 92.62 84 ASP A O 1
ATOM 679 N N . GLN A 1 85 ? -16.665 -9.898 12.572 1.00 94.19 85 GLN A N 1
ATOM 680 C CA . GLN A 1 85 ? -16.410 -11.272 13.023 1.00 94.19 85 GLN A CA 1
ATOM 681 C C . GLN A 1 85 ? -16.474 -11.440 14.548 1.00 94.19 85 GLN A C 1
ATOM 683 O O . GLN A 1 85 ? -16.450 -12.567 15.048 1.00 94.19 85 GLN A O 1
ATOM 688 N N . MET A 1 86 ? -16.541 -10.345 15.307 1.00 95.88 86 MET A N 1
ATOM 689 C CA . MET A 1 86 ? -16.600 -10.394 16.766 1.00 95.88 86 MET A CA 1
ATOM 690 C C . MET A 1 86 ? -17.989 -10.813 17.258 1.00 95.88 86 MET A C 1
ATOM 692 O O . MET A 1 86 ? -19.022 -10.440 16.701 1.00 95.88 86 MET A O 1
ATOM 696 N N . SER A 1 87 ? -18.020 -11.545 18.372 1.00 97.19 87 SER A N 1
ATOM 697 C CA . SER A 1 87 ? -19.264 -11.802 19.100 1.00 97.19 87 SER A CA 1
ATOM 698 C C . SER A 1 87 ? -19.822 -10.517 19.720 1.00 97.19 87 SER A C 1
ATOM 700 O O . SER A 1 87 ? -19.085 -9.569 20.006 1.00 97.19 87 SER A O 1
ATOM 702 N N . GLU A 1 88 ? -21.127 -10.497 19.996 1.00 95.44 88 GLU A N 1
ATOM 703 C CA . GLU A 1 88 ? -21.780 -9.328 20.595 1.00 95.44 88 GLU A CA 1
ATOM 704 C C . GLU A 1 88 ? -21.169 -8.921 21.942 1.00 95.44 88 GLU A C 1
ATOM 706 O O . GLU A 1 88 ? -21.008 -7.734 22.212 1.00 95.44 88 GLU A O 1
ATOM 711 N N . SER A 1 89 ? -20.728 -9.874 22.769 1.00 95.81 89 SER A N 1
ATOM 712 C CA . SER A 1 89 ? -20.059 -9.550 24.036 1.00 95.81 89 SER A CA 1
ATOM 713 C C . SER A 1 89 ? -18.729 -8.816 23.826 1.00 95.81 89 SER A C 1
ATOM 715 O O . SER A 1 89 ? -18.427 -7.870 24.555 1.00 95.81 89 SER A O 1
ATOM 717 N N . GLN A 1 90 ? -17.958 -9.194 22.804 1.00 95.75 90 GLN A N 1
ATOM 718 C CA . GLN A 1 90 ? -16.695 -8.541 22.460 1.00 95.75 90 GLN A CA 1
ATOM 719 C C . GLN A 1 90 ? -16.926 -7.147 21.864 1.00 95.75 90 GLN A C 1
ATOM 721 O O . GLN A 1 90 ? -16.215 -6.209 22.224 1.00 95.75 90 GLN A O 1
ATOM 726 N N . LYS A 1 91 ? -17.944 -6.975 21.007 1.00 95.31 91 LYS A N 1
ATOM 727 C CA . LYS A 1 91 ? -18.336 -5.653 20.486 1.00 95.31 91 LYS A CA 1
ATOM 728 C C . LYS A 1 91 ? -18.760 -4.709 21.612 1.00 95.31 91 LYS A C 1
ATOM 730 O O . LYS A 1 91 ? -18.345 -3.555 21.632 1.00 95.31 91 LYS A O 1
ATOM 735 N N . GLN A 1 92 ? -19.514 -5.208 22.595 1.00 94.44 92 GLN A N 1
ATOM 736 C CA . GLN A 1 92 ? -19.910 -4.435 23.778 1.00 94.44 92 GLN A CA 1
ATOM 737 C C . GLN A 1 92 ? -18.708 -4.026 24.642 1.00 94.44 92 GLN A C 1
ATOM 739 O O . GLN A 1 92 ? -18.675 -2.912 25.163 1.00 94.44 92 GLN A O 1
ATOM 744 N N . GLN A 1 93 ? -17.699 -4.890 24.787 1.00 94.56 93 GLN A N 1
ATOM 745 C CA . GLN A 1 93 ? -16.448 -4.517 25.459 1.00 94.56 93 GLN A CA 1
ATOM 746 C C . GLN A 1 93 ? -15.681 -3.442 24.681 1.00 94.56 93 GLN A C 1
ATOM 748 O O . GLN A 1 93 ? -15.232 -2.468 25.284 1.00 94.56 93 GLN A O 1
ATOM 753 N N . LEU A 1 94 ? -15.578 -3.586 23.357 1.00 93.69 94 LEU A N 1
ATOM 754 C CA . LEU A 1 94 ? -14.932 -2.601 22.489 1.00 93.69 94 LEU A CA 1
ATOM 755 C C . LEU A 1 94 ? -15.627 -1.232 22.581 1.00 93.69 94 LEU A C 1
ATOM 757 O O . LEU A 1 94 ? -14.958 -0.210 22.709 1.00 93.69 94 LEU A O 1
ATOM 761 N N . LEU A 1 95 ? -16.964 -1.219 22.592 1.00 93.12 95 LEU A N 1
ATOM 762 C CA . LEU A 1 95 ? -17.769 -0.004 22.719 1.00 93.12 95 LEU A CA 1
ATOM 763 C C . LEU A 1 95 ? -17.510 0.724 24.044 1.00 93.12 95 LEU A C 1
ATOM 765 O O . LEU A 1 95 ? -17.347 1.941 24.045 1.00 93.12 95 LEU A O 1
ATOM 769 N N . LYS A 1 96 ? -17.415 -0.005 25.164 1.00 93.69 96 LYS A N 1
ATOM 770 C CA . LYS A 1 96 ? -17.088 0.595 26.470 1.00 93.69 96 LYS A CA 1
ATOM 771 C C . LYS A 1 96 ? -15.725 1.280 26.455 1.00 93.69 96 LYS A C 1
ATOM 773 O O . LYS A 1 96 ? -15.614 2.405 26.925 1.00 93.69 96 LYS A O 1
ATOM 778 N N . ILE A 1 97 ? -14.715 0.620 25.885 1.00 93.50 97 ILE A N 1
ATOM 779 C CA . ILE A 1 97 ? -13.365 1.187 25.757 1.00 93.50 97 ILE A CA 1
ATOM 780 C C . ILE A 1 97 ? -13.400 2.452 24.894 1.00 93.50 97 ILE A C 1
ATOM 782 O O . ILE A 1 97 ? -12.830 3.468 25.282 1.00 93.50 97 ILE A O 1
ATOM 786 N N . ALA A 1 98 ? -14.080 2.406 23.745 1.00 91.25 98 ALA A N 1
ATOM 787 C CA . ALA A 1 98 ? -14.171 3.544 22.836 1.00 91.25 98 ALA A CA 1
ATOM 788 C C . ALA A 1 98 ? -14.804 4.769 23.510 1.00 91.25 98 ALA A C 1
ATOM 790 O O . ALA A 1 98 ? -14.255 5.860 23.396 1.00 91.25 98 ALA A O 1
ATOM 791 N N . ILE A 1 99 ? -15.895 4.578 24.264 1.00 90.81 99 ILE A N 1
ATOM 792 C CA . ILE A 1 99 ? -16.546 5.651 25.029 1.00 90.81 99 ILE A CA 1
ATOM 793 C C . ILE A 1 99 ? -15.546 6.297 25.994 1.00 90.81 99 ILE A C 1
ATOM 795 O O . ILE A 1 99 ? -15.329 7.503 25.903 1.00 90.81 99 ILE A O 1
ATOM 799 N N . THR A 1 100 ? -14.857 5.500 26.819 1.00 90.81 100 THR A N 1
ATOM 800 C CA . THR A 1 100 ? -13.864 6.000 27.788 1.00 90.81 100 THR A CA 1
ATOM 801 C C . THR A 1 100 ? -12.721 6.778 27.132 1.00 90.81 100 THR A C 1
ATOM 803 O O . THR A 1 100 ? -12.221 7.735 27.707 1.00 90.81 100 THR A O 1
ATOM 806 N N . LEU A 1 101 ? -12.304 6.401 25.921 1.00 86.31 101 LEU A N 1
ATOM 807 C CA . LEU A 1 101 ? -11.250 7.106 25.181 1.00 86.31 101 LEU A CA 1
ATOM 808 C C . LEU A 1 101 ? -11.727 8.410 24.518 1.00 86.31 101 LEU A C 1
ATOM 810 O O . LEU A 1 101 ? -10.898 9.231 24.132 1.00 86.31 101 LEU A O 1
ATOM 814 N N . THR A 1 102 ? -13.038 8.585 24.339 1.00 84.50 102 THR A N 1
ATOM 815 C CA . THR A 1 102 ? -13.638 9.770 23.697 1.00 84.50 102 THR A CA 1
ATOM 816 C C . THR A 1 102 ? -14.178 10.799 24.684 1.00 84.50 102 THR A C 1
ATOM 818 O O . THR A 1 102 ? -14.490 11.920 24.281 1.00 84.50 102 THR A O 1
ATOM 821 N N . GLU A 1 103 ? -14.278 10.448 25.965 1.00 82.00 103 GLU A N 1
ATOM 822 C CA . GLU A 1 103 ? -14.635 11.395 27.014 1.00 82.00 103 GLU A CA 1
ATOM 823 C C . GLU A 1 103 ? -13.443 12.336 27.277 1.00 82.00 103 GLU A C 1
ATOM 825 O O . GLU A 1 103 ? -12.349 11.868 27.599 1.00 82.00 103 GLU A O 1
ATOM 830 N N . PRO A 1 104 ? -13.600 13.666 27.129 1.00 59.91 104 PRO A N 1
ATOM 831 C CA . PRO A 1 104 ? -12.570 14.596 27.565 1.00 59.91 104 PRO A CA 1
ATOM 832 C C . PRO A 1 104 ? -12.449 14.479 29.084 1.00 59.91 104 PRO A C 1
ATOM 834 O O . PRO A 1 104 ? -13.462 14.577 29.777 1.00 59.91 104 PRO A O 1
ATOM 837 N N . GLU A 1 105 ? -11.231 14.273 29.596 1.00 58.25 105 GLU A N 1
ATOM 838 C CA . GLU A 1 105 ? -10.958 14.291 31.036 1.00 58.25 105 GLU A CA 1
ATOM 839 C C . GLU A 1 105 ? -11.630 15.530 31.636 1.00 58.25 105 GLU A C 1
ATOM 841 O O . GLU A 1 105 ? -11.265 16.670 31.331 1.00 58.25 105 GLU A O 1
ATOM 846 N N . ALA A 1 106 ? -12.683 15.312 32.426 1.00 52.16 106 ALA A N 1
ATOM 847 C CA . ALA A 1 106 ? -13.370 16.378 33.121 1.00 52.16 106 ALA A CA 1
ATOM 848 C C . ALA A 1 106 ? -12.355 16.987 34.090 1.00 52.16 106 ALA A C 1
ATOM 850 O O . ALA A 1 106 ? -12.091 16.428 35.152 1.00 52.16 106 ALA A O 1
ATOM 851 N N . ASN A 1 107 ? -11.740 18.099 33.678 1.00 51.09 107 ASN A N 1
ATOM 852 C CA . ASN A 1 107 ? -10.784 18.854 34.472 1.00 51.09 107 ASN A CA 1
ATOM 853 C C . ASN A 1 107 ? -11.446 19.243 35.797 1.00 51.09 107 ASN A C 1
ATOM 855 O O . ASN A 1 107 ? -12.164 20.240 35.902 1.00 51.09 107 ASN A O 1
ATOM 859 N N . GLY A 1 108 ? -11.169 18.441 36.820 1.00 52.94 108 GLY A N 1
ATOM 860 C CA . GLY A 1 108 ? -11.293 18.820 38.208 1.00 52.94 108 GLY A CA 1
ATOM 861 C C . GLY A 1 108 ? -10.281 19.920 38.482 1.00 52.94 108 GLY A C 1
ATOM 862 O O . GLY A 1 108 ? -9.124 19.650 38.778 1.00 52.94 108 GLY A O 1
ATOM 863 N N . ASN A 1 109 ? -10.715 21.171 38.369 1.00 51.66 109 ASN A N 1
ATOM 864 C CA . ASN A 1 109 ? -10.026 22.278 39.015 1.00 51.66 109 ASN A CA 1
ATOM 865 C C . ASN A 1 109 ? -11.046 23.322 39.477 1.00 51.66 109 ASN A C 1
ATOM 867 O O . ASN A 1 109 ? -11.114 24.441 38.976 1.00 51.66 109 ASN A O 1
ATOM 871 N N . THR A 1 110 ? -11.871 22.934 40.447 1.00 50.88 110 THR A N 1
ATOM 872 C CA . THR A 1 110 ? -12.498 23.898 41.353 1.00 50.88 110 THR A CA 1
ATOM 873 C C . THR A 1 110 ? -11.515 24.110 42.501 1.00 50.88 110 THR A C 1
ATOM 875 O O . THR A 1 110 ? -11.569 23.407 43.506 1.00 50.88 110 THR A O 1
ATOM 878 N N . GLN A 1 111 ? -10.553 25.017 42.313 1.00 49.47 111 GLN A N 1
ATOM 879 C CA . GLN A 1 111 ? -9.768 25.538 43.432 1.00 49.47 111 GLN A CA 1
ATOM 880 C C . GLN A 1 111 ? -10.629 26.558 44.178 1.00 49.47 111 GLN A C 1
ATOM 882 O O . GLN A 1 111 ? -11.147 27.498 43.571 1.00 49.47 111 GLN A O 1
ATOM 887 N N . GLN A 1 112 ? -10.827 26.277 45.465 1.00 49.47 112 GLN A N 1
ATOM 888 C CA . GLN A 1 112 ? -11.309 27.208 46.484 1.00 49.47 112 GLN A CA 1
ATOM 889 C C . GLN A 1 112 ? -10.216 28.213 46.845 1.00 49.47 112 GLN A C 1
ATOM 891 O O . GLN A 1 112 ? -9.026 27.830 46.759 1.00 49.47 112 GLN A O 1
#

Sequence (112 aa):
MDINNIRVQKLKEFVKDNGGAAALAKKWPEIDPSYISQLINHHRGFGEKAARKLEMICQLSVNYFDTLEAQQDRAKYLIDQVVDQMSESQKQQLLKIAITLTEPEANGNTQQ

Foldseek 3Di:
DDQQVLLLVLLVVVQVVQPHLVSVCVVQVVRDSVVSVCSNVVVDGCDPVNSQVCCVSVVHDVCSSRDPVVVVVVVVVVVVVVLVVDDPVVVVVVVVVVVVVPDDPPDPDPDD